Protein AF-A0A2H6GMH6-F1 (afdb_monomer)

pLDDT: mean 79.3, std 15.18, range [38.81, 94.75]

Secondary structure (DSSP, 8-state):
-HHHHHHHHHHTTTTTTTTT--EEESS---GGGTTT-SSEEESSPPHHHHHHHHHHHHHHTS--SS------TT-HHHHHHHHHHHHHHHHHHHHHTT---S--

Radius of gyration: 17.59 Å; Cα contacts (8 Å, |Δi|>4): 114; chains: 1; bounding box: 48×23×42 Å

Mean predicted aligned error: 8.71 Å

Structure (mmCIF, N/CA/C/O backbone):
data_AF-A0A2H6GMH6-F1
#
_entry.id   AF-A0A2H6GMH6-F1
#
loop_
_atom_site.group_PDB
_atom_site.id
_atom_site.type_symbol
_atom_site.label_atom_id
_atom_site.label_alt_id
_atom_site.label_comp_id
_atom_site.label_asym_id
_atom_site.label_entity_id
_atom_site.label_seq_id
_atom_site.pdbx_PDB_ins_code
_atom_site.Cartn_x
_atom_site.Cartn_y
_atom_site.Cartn_z
_atom_site.occupancy
_atom_site.B_iso_or_equiv
_atom_site.auth_seq_id
_atom_site.auth_comp_id
_atom_site.auth_asym_id
_atom_site.auth_atom_id
_atom_site.pdbx_PDB_model_num
ATOM 1 N N . MET A 1 1 ? 11.477 -8.409 2.901 1.00 50.78 1 MET A N 1
ATOM 2 C CA . MET A 1 1 ? 10.519 -7.841 1.918 1.00 50.78 1 MET A CA 1
ATOM 3 C C . MET A 1 1 ? 10.922 -6.479 1.336 1.00 50.78 1 MET A C 1
ATOM 5 O O . MET A 1 1 ? 10.573 -6.220 0.198 1.00 50.78 1 MET A O 1
ATOM 9 N N . LEU A 1 2 ? 11.663 -5.607 2.038 1.00 50.69 2 LEU A N 1
ATOM 10 C CA . LEU A 1 2 ? 12.154 -4.335 1.461 1.00 50.69 2 LEU A CA 1
ATOM 11 C C . LEU A 1 2 ? 13.187 -4.513 0.342 1.00 50.69 2 LEU A C 1
ATOM 13 O O . LEU A 1 2 ? 13.078 -3.870 -0.699 1.00 50.69 2 LEU A O 1
ATOM 17 N N . SER A 1 3 ? 14.154 -5.410 0.567 1.00 55.44 3 SER A N 1
ATOM 18 C CA . SER A 1 3 ? 15.222 -5.711 -0.393 1.00 55.44 3 SER A CA 1
ATOM 19 C C . SER A 1 3 ? 14.641 -6.127 -1.749 1.00 55.44 3 SER A C 1
ATOM 21 O O . SER A 1 3 ? 14.999 -5.567 -2.773 1.00 55.44 3 SER A O 1
ATOM 23 N N . SER A 1 4 ? 13.615 -6.982 -1.769 1.00 58.41 4 SER A N 1
ATOM 24 C CA . SER A 1 4 ? 12.975 -7.419 -3.015 1.00 58.41 4 SER A CA 1
ATOM 25 C C . SER A 1 4 ? 12.285 -6.293 -3.796 1.00 58.41 4 SER A C 1
ATOM 27 O O . SER A 1 4 ? 12.339 -6.295 -5.020 1.00 58.41 4 SER A O 1
ATOM 29 N N . THR A 1 5 ? 11.654 -5.325 -3.125 1.00 61.75 5 THR A N 1
ATOM 30 C CA . THR A 1 5 ? 10.924 -4.232 -3.794 1.00 61.75 5 THR A CA 1
ATOM 31 C C . THR A 1 5 ? 11.880 -3.188 -4.367 1.00 61.75 5 THR A C 1
ATOM 33 O O . THR A 1 5 ? 11.718 -2.782 -5.515 1.00 61.75 5 THR A O 1
ATOM 36 N N . LEU A 1 6 ? 12.891 -2.774 -3.596 1.00 63.12 6 LEU A N 1
ATOM 37 C CA . LEU A 1 6 ? 13.902 -1.819 -4.059 1.00 63.12 6 LEU A CA 1
ATOM 38 C C . LEU A 1 6 ? 14.790 -2.437 -5.142 1.00 63.12 6 LEU A C 1
ATOM 40 O O . LEU A 1 6 ? 14.968 -1.819 -6.187 1.00 63.12 6 LEU A O 1
ATOM 44 N N . ASN A 1 7 ? 15.228 -3.686 -4.964 1.00 65.75 7 ASN A N 1
ATOM 45 C CA . ASN A 1 7 ? 16.014 -4.384 -5.978 1.00 65.75 7 ASN A CA 1
ATOM 46 C C . ASN A 1 7 ? 15.198 -4.606 -7.251 1.00 65.75 7 ASN A C 1
ATOM 48 O O . ASN A 1 7 ? 15.732 -4.433 -8.332 1.00 65.75 7 ASN A O 1
ATOM 52 N N . ALA A 1 8 ? 13.900 -4.922 -7.170 1.00 66.06 8 ALA A N 1
ATOM 53 C CA . ALA A 1 8 ? 13.073 -5.041 -8.372 1.00 66.06 8 ALA A CA 1
ATOM 54 C C . ALA A 1 8 ? 12.899 -3.700 -9.099 1.00 66.06 8 ALA A C 1
ATOM 56 O O . ALA A 1 8 ? 12.869 -3.680 -10.323 1.00 66.06 8 ALA A O 1
ATOM 57 N N . VAL A 1 9 ? 12.783 -2.580 -8.376 1.00 69.06 9 VAL A N 1
ATOM 58 C CA . VAL A 1 9 ? 12.755 -1.246 -8.996 1.00 69.06 9 VAL A CA 1
ATOM 59 C C . VAL A 1 9 ? 14.095 -0.925 -9.654 1.00 69.06 9 VAL A C 1
ATOM 61 O O . VAL A 1 9 ? 14.090 -0.364 -10.746 1.00 69.06 9 VAL A O 1
ATOM 64 N N . GLU A 1 10 ? 15.211 -1.291 -9.026 1.00 69.19 10 GLU A N 1
ATOM 65 C CA . GLU A 1 10 ? 16.554 -1.032 -9.549 1.00 69.19 10 GLU A CA 1
ATOM 66 C C . GLU A 1 10 ? 16.898 -1.935 -10.739 1.00 69.19 10 GLU A C 1
ATOM 68 O O . GLU A 1 10 ? 17.339 -1.453 -11.772 1.00 69.19 10 GLU A O 1
ATOM 73 N N . MET A 1 11 ? 16.564 -3.223 -10.674 1.00 64.88 11 MET A N 1
ATOM 74 C CA . MET A 1 11 ? 16.653 -4.160 -11.802 1.00 64.88 11 MET A CA 1
ATOM 75 C C . MET A 1 11 ? 15.725 -3.763 -12.956 1.00 64.88 11 MET A C 1
ATOM 77 O O . MET A 1 11 ? 16.030 -4.004 -14.116 1.00 64.88 11 MET A O 1
ATOM 81 N N . ALA A 1 12 ? 14.592 -3.125 -12.655 1.00 62.97 12 ALA A N 1
ATOM 82 C CA . ALA A 1 12 ? 13.723 -2.530 -13.666 1.00 62.97 12 ALA A CA 1
ATOM 83 C C . ALA A 1 12 ? 14.252 -1.185 -14.199 1.00 62.97 12 ALA A C 1
ATOM 85 O O . ALA A 1 12 ? 13.767 -0.697 -15.218 1.00 62.97 12 ALA A O 1
ATOM 86 N N . ARG A 1 13 ? 15.163 -0.518 -13.480 1.00 63.91 13 ARG A N 1
ATOM 87 C CA . ARG A 1 13 ? 15.874 0.692 -13.932 1.00 63.91 13 ARG A CA 1
ATOM 88 C C . ARG A 1 13 ? 17.142 0.353 -14.720 1.00 63.91 13 ARG A C 1
ATOM 90 O O . ARG A 1 13 ? 17.560 1.167 -15.547 1.00 63.91 13 ARG A O 1
ATOM 97 N N . SER A 1 14 ? 17.741 -0.809 -14.466 1.00 65.06 14 SER A N 1
ATOM 98 C CA . SER A 1 14 ? 18.891 -1.316 -15.204 1.00 65.06 14 SER A CA 1
ATOM 99 C C . SER A 1 14 ? 18.501 -1.768 -16.614 1.00 65.06 14 SER A C 1
ATOM 101 O O . SER A 1 14 ? 17.341 -1.693 -17.027 1.00 65.06 14 SER A O 1
ATOM 103 N N . ASP A 1 15 ? 19.510 -2.193 -17.369 1.00 64.62 15 ASP A N 1
ATOM 104 C CA . ASP A 1 15 ? 19.478 -2.489 -18.797 1.00 64.62 15 ASP A CA 1
ATOM 105 C C . ASP A 1 15 ? 18.357 -3.412 -19.280 1.00 64.62 15 ASP A C 1
ATOM 107 O O . ASP A 1 15 ? 18.140 -3.441 -20.477 1.00 64.62 15 ASP A O 1
ATOM 111 N N . LEU A 1 16 ? 17.605 -4.117 -18.428 1.00 75.25 16 LEU A N 1
ATOM 112 C CA . LEU A 1 16 ? 16.567 -5.064 -18.864 1.00 75.25 16 LEU A CA 1
ATOM 113 C C . LEU A 1 16 ? 15.474 -4.422 -19.729 1.00 75.25 16 LEU A C 1
ATOM 115 O O . LEU A 1 16 ? 15.138 -4.961 -20.781 1.00 75.25 16 LEU A O 1
ATOM 119 N N . GLU A 1 17 ? 14.966 -3.248 -19.343 1.00 80.69 17 GLU A N 1
ATOM 120 C CA . GLU A 1 17 ? 13.981 -2.527 -20.165 1.00 80.69 17 GLU A CA 1
ATOM 121 C C . GLU A 1 17 ? 14.613 -2.024 -21.476 1.00 80.69 17 GLU A C 1
ATOM 123 O O . GLU A 1 17 ? 13.974 -2.077 -22.524 1.00 80.69 17 GLU A O 1
ATOM 128 N N . ARG A 1 18 ? 15.887 -1.593 -21.445 1.00 79.56 18 ARG A N 1
ATOM 129 C CA . ARG A 1 18 ? 16.638 -1.161 -22.643 1.00 79.56 18 ARG A CA 1
ATOM 130 C C . ARG A 1 18 ? 17.000 -2.327 -23.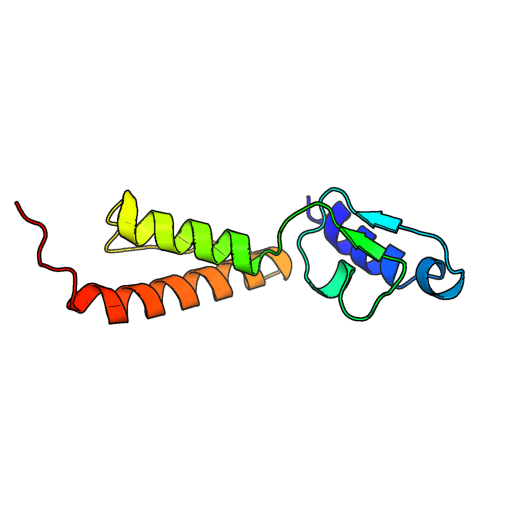569 1.00 79.56 18 ARG A C 1
ATOM 132 O O . ARG A 1 18 ? 17.058 -2.155 -24.780 1.00 79.56 18 ARG A O 1
ATOM 139 N N . ALA A 1 19 ? 17.247 -3.496 -22.996 1.00 86.12 19 ALA A N 1
ATOM 140 C CA . ALA A 1 19 ? 17.641 -4.727 -23.663 1.00 86.12 19 ALA A CA 1
ATOM 141 C C . ALA A 1 19 ? 16.430 -5.565 -24.096 1.00 86.12 19 ALA A C 1
ATOM 143 O O . ALA A 1 19 ? 16.613 -6.652 -24.637 1.00 86.12 19 ALA A O 1
ATOM 144 N N . HIS A 1 20 ? 15.205 -5.075 -23.865 1.00 86.56 20 HIS A N 1
ATOM 145 C CA . HIS A 1 20 ? 13.955 -5.768 -24.182 1.00 86.56 20 HIS A CA 1
ATOM 146 C C . HIS A 1 20 ? 13.844 -7.163 -23.539 1.00 86.56 20 HIS A C 1
ATOM 148 O O . HIS A 1 20 ? 13.230 -8.074 -24.095 1.00 86.56 20 HIS A O 1
ATOM 154 N N . VAL A 1 21 ? 14.433 -7.337 -22.354 1.00 85.25 21 VAL A N 1
ATOM 155 C CA . VAL A 1 21 ? 14.374 -8.592 -21.603 1.00 85.25 21 VAL A CA 1
ATOM 156 C C . VAL A 1 21 ? 13.186 -8.540 -20.641 1.00 85.25 21 VAL A C 1
ATOM 158 O O . VAL A 1 21 ? 13.132 -7.643 -19.794 1.00 85.25 21 VAL A O 1
ATOM 161 N N . PRO A 1 22 ? 12.233 -9.487 -20.723 1.00 87.00 22 PRO A N 1
ATOM 162 C CA . PRO A 1 22 ? 11.079 -9.492 -19.840 1.00 87.00 22 PRO A CA 1
ATOM 163 C C . PRO A 1 22 ? 11.488 -9.787 -18.392 1.00 87.00 22 PRO A C 1
ATOM 165 O O . PRO A 1 22 ? 12.146 -10.786 -18.102 1.00 87.00 22 PRO A O 1
ATOM 168 N N . LEU A 1 23 ? 11.038 -8.940 -17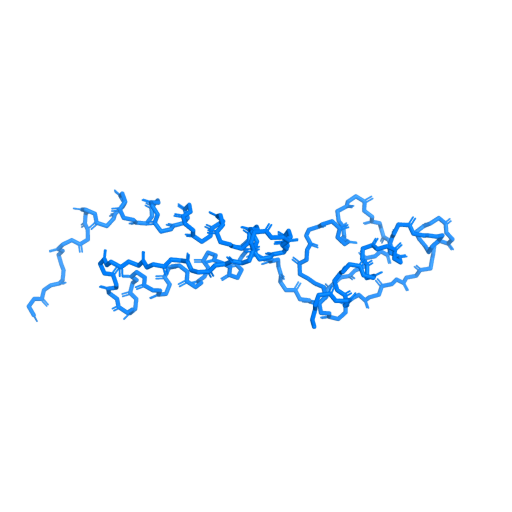.468 1.00 85.38 23 LEU A N 1
ATOM 169 C CA . LEU A 1 23 ? 11.179 -9.128 -16.027 1.00 85.38 23 LEU A CA 1
ATOM 170 C C . LEU A 1 23 ? 9.796 -9.255 -15.395 1.00 85.38 23 LEU A C 1
ATOM 172 O O . LEU A 1 23 ? 8.959 -8.367 -15.536 1.00 85.38 23 LEU A O 1
ATOM 176 N N . ILE A 1 24 ? 9.573 -10.316 -14.623 1.00 85.38 24 ILE A N 1
ATOM 177 C CA . ILE A 1 24 ? 8.347 -10.491 -13.839 1.00 85.38 24 ILE A CA 1
ATOM 178 C C . ILE A 1 24 ? 8.702 -10.400 -12.357 1.00 85.38 24 ILE A C 1
ATOM 180 O O . ILE A 1 24 ? 9.345 -11.284 -11.794 1.00 85.38 24 ILE A O 1
ATOM 184 N N . SER A 1 25 ? 8.270 -9.326 -11.698 1.00 83.56 25 SER A N 1
ATOM 185 C CA . SER A 1 25 ? 8.427 -9.179 -10.254 1.00 83.56 25 SER A CA 1
ATOM 186 C C . SER A 1 25 ? 7.300 -9.898 -9.514 1.00 83.56 25 SER A C 1
ATOM 188 O O . SER A 1 25 ? 6.133 -9.501 -9.584 1.00 83.56 25 SER A O 1
ATOM 190 N N . ALA A 1 26 ? 7.652 -10.942 -8.765 1.00 78.50 26 ALA A N 1
ATOM 191 C CA . ALA A 1 26 ? 6.677 -11.731 -8.017 1.00 78.50 26 ALA A CA 1
ATOM 192 C C . ALA A 1 26 ? 6.053 -10.962 -6.836 1.00 78.50 26 ALA A C 1
ATOM 194 O O . ALA A 1 26 ? 4.862 -11.104 -6.576 1.00 78.50 26 ALA A O 1
ATOM 195 N N . LEU A 1 27 ? 6.844 -10.142 -6.130 1.00 78.75 27 LEU A N 1
ATOM 196 C CA . LEU A 1 27 ? 6.466 -9.593 -4.815 1.00 78.75 27 LEU A CA 1
ATOM 197 C C . LEU A 1 27 ? 6.645 -8.083 -4.655 1.00 78.75 27 LEU A C 1
ATOM 199 O O . LEU A 1 27 ? 6.276 -7.547 -3.611 1.00 78.75 27 LEU A O 1
ATOM 203 N N . SER A 1 28 ? 7.223 -7.375 -5.630 1.00 80.56 28 SER A N 1
ATOM 204 C CA . SER A 1 28 ? 7.218 -5.914 -5.538 1.00 80.56 28 SER A CA 1
ATOM 205 C C . SER A 1 28 ? 5.776 -5.441 -5.576 1.00 80.56 28 SER A C 1
ATOM 207 O O . SER A 1 28 ? 5.015 -5.968 -6.361 1.00 80.56 28 SER A O 1
ATOM 209 N N . THR A 1 29 ? 5.404 -4.446 -4.786 1.00 78.25 29 THR A N 1
ATOM 210 C CA . THR A 1 29 ? 4.067 -3.819 -4.779 1.00 78.25 29 THR A CA 1
ATOM 211 C C . THR A 1 29 ? 4.159 -2.308 -5.030 1.00 78.25 29 THR A C 1
ATOM 213 O O . THR A 1 29 ? 3.161 -1.579 -4.995 1.00 78.25 29 THR A O 1
ATOM 216 N N . HIS A 1 30 ? 5.376 -1.813 -5.282 1.00 79.25 30 HIS A N 1
ATOM 217 C CA . HIS A 1 30 ? 5.654 -0.401 -5.499 1.00 79.25 30 HIS A CA 1
ATOM 218 C C . HIS A 1 30 ? 5.269 0.008 -6.933 1.00 79.25 30 HIS A C 1
ATOM 220 O O . HIS A 1 30 ? 5.629 -0.690 -7.888 1.00 79.25 30 HIS A O 1
ATOM 226 N N . PRO A 1 31 ? 4.592 1.157 -7.133 1.00 79.62 31 PRO A N 1
ATOM 227 C CA . PRO A 1 31 ? 4.163 1.594 -8.466 1.00 79.62 31 PRO A CA 1
ATOM 228 C C . PRO A 1 31 ? 5.346 1.784 -9.421 1.00 79.62 31 PRO A C 1
ATOM 230 O O . PRO A 1 31 ? 5.288 1.392 -10.585 1.00 79.62 31 PRO A O 1
ATOM 233 N N . GLY A 1 32 ? 6.465 2.288 -8.896 1.00 81.44 32 GLY A N 1
ATOM 234 C CA . GLY A 1 32 ? 7.704 2.506 -9.641 1.00 81.44 32 GLY A CA 1
ATOM 235 C C . GLY A 1 32 ? 8.383 1.248 -10.193 1.00 81.44 32 GLY A C 1
ATOM 236 O O . GLY A 1 32 ? 9.380 1.402 -10.887 1.00 81.44 32 GLY A O 1
ATOM 237 N N . THR A 1 33 ? 7.890 0.034 -9.920 1.00 81.69 33 THR A N 1
ATOM 23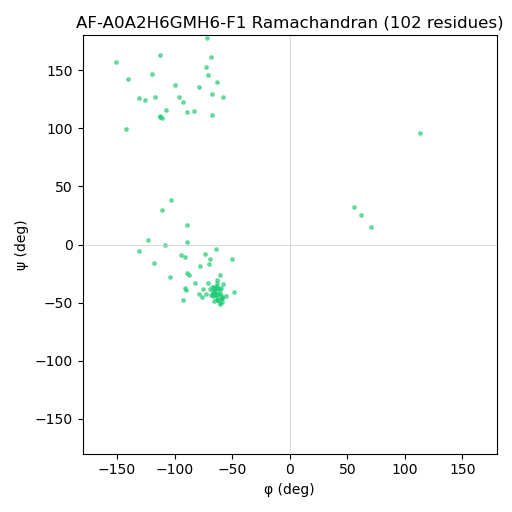8 C CA . THR A 1 33 ? 8.405 -1.194 -10.554 1.00 81.69 33 THR A CA 1
ATOM 239 C C . THR A 1 33 ? 7.932 -1.337 -11.995 1.00 81.69 33 THR A C 1
ATOM 241 O O . THR A 1 33 ? 8.707 -1.754 -12.839 1.00 81.69 33 THR A O 1
ATOM 244 N N . THR A 1 34 ? 6.688 -0.959 -12.289 1.00 85.00 34 THR A N 1
ATOM 245 C CA . THR A 1 34 ? 6.071 -1.176 -13.612 1.00 85.00 34 THR A CA 1
ATOM 246 C C . THR A 1 34 ? 5.690 0.128 -14.311 1.00 85.00 34 THR A C 1
ATOM 248 O O . THR A 1 34 ? 5.423 0.130 -15.506 1.00 85.00 34 THR A O 1
ATOM 251 N N . ALA A 1 35 ? 5.641 1.253 -13.589 1.00 85.12 35 ALA A N 1
ATOM 252 C CA . ALA A 1 35 ? 5.268 2.541 -14.169 1.00 85.12 35 ALA A CA 1
ATOM 253 C C . ALA A 1 35 ? 6.206 2.927 -15.325 1.00 85.12 35 ALA A C 1
ATOM 255 O O . ALA A 1 35 ? 7.425 2.935 -15.148 1.00 85.12 35 ALA A O 1
ATOM 256 N N . GLY A 1 36 ? 5.619 3.242 -16.485 1.00 84.44 36 GLY A N 1
ATOM 257 C CA . GLY A 1 36 ? 6.335 3.709 -17.676 1.00 84.44 36 GLY A CA 1
ATOM 258 C C . GLY A 1 36 ? 7.198 2.661 -18.384 1.00 84.44 36 GLY A C 1
ATOM 259 O O . GLY A 1 36 ? 8.043 3.046 -19.184 1.00 84.44 36 GLY A O 1
ATOM 260 N N . ARG A 1 37 ? 7.021 1.365 -18.090 1.00 85.00 37 ARG A N 1
ATOM 261 C CA . ARG A 1 37 ? 7.834 0.267 -18.640 1.00 85.00 37 ARG A CA 1
ATOM 262 C C . ARG A 1 37 ? 6.980 -0.724 -19.425 1.00 85.00 37 ARG A C 1
ATOM 264 O O . ARG A 1 37 ? 5.822 -0.940 -19.075 1.00 85.00 37 ARG A O 1
ATOM 271 N N . LYS A 1 38 ? 7.553 -1.313 -20.475 1.00 87.62 38 LYS A N 1
ATOM 272 C CA . LYS A 1 38 ? 6.895 -2.252 -21.396 1.00 87.62 38 LYS A CA 1
ATOM 273 C C . LYS A 1 38 ? 7.291 -3.707 -21.154 1.00 87.62 38 LYS A C 1
ATOM 275 O O . LYS A 1 38 ? 6.480 -4.584 -21.429 1.00 87.62 38 LYS A O 1
ATOM 280 N N . TYR A 1 39 ? 8.492 -3.963 -20.634 1.00 85.38 39 TYR A N 1
ATOM 281 C CA . TYR A 1 39 ? 9.025 -5.317 -20.433 1.00 85.38 39 TYR A CA 1
ATOM 282 C C . TYR A 1 39 ? 9.084 -5.722 -18.957 1.00 85.38 39 TYR A C 1
ATOM 284 O O . TYR A 1 39 ? 9.455 -6.849 -18.635 1.00 85.38 39 TYR A O 1
ATOM 292 N N . VAL A 1 40 ? 8.675 -4.835 -18.047 1.00 86.69 40 VAL A N 1
ATOM 293 C CA . VAL A 1 40 ? 8.629 -5.117 -16.610 1.00 86.69 40 VAL A CA 1
ATOM 294 C C . VAL A 1 40 ? 7.193 -5.284 -16.127 1.00 86.69 40 VAL A C 1
ATOM 296 O O . VAL A 1 40 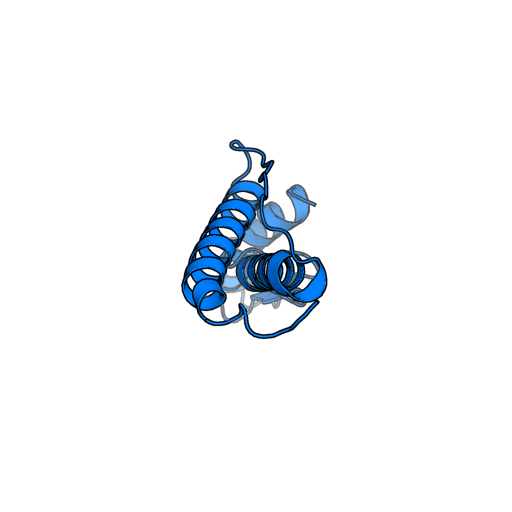? 6.408 -4.336 -16.083 1.00 86.69 40 VAL A O 1
ATOM 299 N N . PHE A 1 41 ? 6.886 -6.493 -15.674 1.00 86.88 41 PHE A N 1
ATOM 300 C CA . PHE A 1 41 ? 5.583 -6.909 -15.173 1.00 86.88 41 PHE A CA 1
ATOM 301 C C . PHE A 1 41 ? 5.634 -7.215 -13.675 1.00 86.88 41 PHE A C 1
ATOM 303 O O . PHE A 1 41 ? 6.694 -7.420 -13.078 1.00 86.88 41 PHE A O 1
ATOM 310 N N . ARG A 1 42 ? 4.461 -7.256 -13.044 1.00 88.31 42 ARG A N 1
ATOM 311 C CA . ARG A 1 42 ? 4.295 -7.580 -11.624 1.00 88.31 42 ARG A CA 1
ATOM 312 C C . ARG A 1 42 ? 3.059 -8.451 -11.434 1.00 88.31 42 ARG A C 1
ATOM 314 O O . ARG A 1 42 ? 2.036 -8.186 -12.056 1.00 88.31 42 ARG A O 1
ATOM 321 N N . ILE A 1 43 ? 3.149 -9.419 -10.523 1.00 86.00 43 ILE A N 1
ATOM 322 C CA . ILE A 1 43 ? 2.018 -10.280 -10.133 1.00 86.00 43 ILE A CA 1
ATOM 323 C C . ILE A 1 43 ? 1.242 -9.681 -8.947 1.00 86.00 43 ILE A C 1
ATOM 325 O O . ILE A 1 43 ? 0.017 -9.747 -8.901 1.00 86.00 43 ILE A O 1
ATOM 329 N N . ALA A 1 44 ? 1.938 -9.065 -7.989 1.00 84.19 44 ALA A N 1
ATOM 330 C CA . ALA A 1 44 ? 1.315 -8.495 -6.798 1.00 84.19 44 ALA A CA 1
ATOM 331 C C . ALA A 1 44 ? 0.520 -7.194 -7.060 1.00 84.19 44 ALA A C 1
ATOM 333 O O . ALA A 1 44 ? 0.824 -6.394 -7.954 1.00 84.19 44 ALA A O 1
ATOM 334 N N . PHE A 1 45 ? -0.487 -6.943 -6.219 1.00 84.44 45 PHE A N 1
ATOM 335 C CA . PHE A 1 45 ? -1.250 -5.693 -6.234 1.00 84.44 45 PHE A CA 1
ATOM 336 C C . PHE A 1 45 ? -0.416 -4.492 -5.769 1.00 84.44 45 PHE A C 1
ATOM 338 O O . PHE A 1 45 ? 0.614 -4.625 -5.111 1.00 84.44 45 PHE A O 1
ATOM 345 N N . LEU A 1 46 ? -0.885 -3.289 -6.106 1.00 86.12 46 LEU A N 1
ATOM 346 C CA . LEU A 1 46 ? -0.268 -2.050 -5.643 1.00 86.12 46 LEU A CA 1
ATOM 347 C C . LEU A 1 46 ? -0.513 -1.819 -4.149 1.00 86.12 46 LEU A C 1
ATOM 349 O O . LEU A 1 46 ? -1.607 -2.070 -3.640 1.00 86.12 46 LEU A O 1
ATOM 353 N N . ASN A 1 47 ? 0.477 -1.213 -3.491 1.00 84.31 47 ASN A N 1
ATOM 354 C CA . ASN A 1 47 ? 0.387 -0.758 -2.100 1.00 84.31 47 ASN A CA 1
ATOM 355 C C . ASN A 1 47 ? -0.874 0.052 -1.804 1.00 84.31 47 ASN A C 1
ATOM 357 O O . ASN A 1 47 ? -1.475 -0.112 -0.748 1.00 84.31 47 ASN A O 1
ATOM 361 N N . SER A 1 48 ? -1.272 0.930 -2.726 1.00 85.62 48 SER A N 1
ATOM 362 C CA . SER A 1 48 ? -2.446 1.781 -2.548 1.00 85.62 48 SER A CA 1
ATOM 363 C C . SER A 1 48 ? -3.734 0.967 -2.487 1.00 85.62 48 SER A C 1
ATOM 365 O O . SER A 1 48 ? -4.560 1.195 -1.610 1.00 85.62 48 SER A O 1
ATOM 367 N N . PHE A 1 49 ? -3.871 -0.028 -3.363 1.00 89.38 49 PHE A N 1
ATOM 368 C CA . PHE A 1 49 ? -5.020 -0.927 -3.371 1.00 89.38 49 PHE A CA 1
ATOM 369 C C . PHE A 1 49 ? -5.099 -1.736 -2.071 1.00 89.38 49 PHE A C 1
ATOM 371 O O . PHE A 1 49 ? -6.144 -1.771 -1.423 1.00 89.38 49 PHE A O 1
ATOM 378 N N . GLN A 1 50 ? -3.973 -2.314 -1.642 1.00 88.19 50 GLN A N 1
ATOM 379 C CA . GLN A 1 50 ? -3.893 -3.078 -0.394 1.00 88.19 50 GLN A CA 1
ATOM 380 C C . GLN A 1 50 ? -4.189 -2.204 0.838 1.00 88.19 50 GLN A C 1
ATOM 382 O O . GLN A 1 50 ? -4.958 -2.603 1.712 1.00 88.19 50 GLN A O 1
ATOM 387 N N . ALA A 1 51 ? -3.639 -0.987 0.886 1.00 91.31 51 ALA A N 1
ATOM 388 C CA . ALA A 1 51 ? -3.863 -0.035 1.972 1.00 91.31 51 ALA A CA 1
ATOM 389 C C . ALA A 1 51 ? -5.328 0.416 2.052 1.00 91.31 51 ALA A C 1
ATOM 391 O O . ALA A 1 51 ? -5.903 0.465 3.140 1.00 91.31 51 ALA A O 1
ATOM 392 N N . SER A 1 52 ? -5.952 0.721 0.911 1.00 92.62 52 SER A N 1
ATOM 393 C CA . SER A 1 52 ? -7.363 1.105 0.868 1.00 92.62 52 SER A CA 1
ATOM 394 C C . SER A 1 52 ? -8.287 -0.050 1.255 1.00 92.62 52 SER A C 1
ATOM 396 O O . SER A 1 52 ? -9.233 0.174 2.007 1.00 92.62 52 SER A O 1
ATOM 398 N N . GLY A 1 53 ? -7.996 -1.281 0.819 1.00 93.06 53 GLY A N 1
ATOM 399 C CA . GLY A 1 53 ? -8.744 -2.471 1.233 1.00 93.06 53 GLY A CA 1
ATOM 400 C C . GLY A 1 53 ? -8.711 -2.675 2.749 1.00 93.06 53 GLY A C 1
ATOM 401 O O . GLY A 1 53 ? -9.760 -2.785 3.380 1.00 93.06 53 GLY A O 1
ATOM 402 N N . ALA A 1 54 ? -7.520 -2.613 3.353 1.00 92.44 54 ALA A N 1
ATOM 403 C CA . ALA A 1 54 ? -7.357 -2.732 4.802 1.00 92.44 54 ALA A CA 1
ATOM 404 C C . ALA A 1 54 ? -8.064 -1.602 5.575 1.00 92.44 54 ALA A C 1
ATOM 406 O O . ALA A 1 54 ? -8.651 -1.843 6.632 1.00 92.44 54 ALA A O 1
ATOM 407 N N . ALA A 1 55 ? -8.039 -0.371 5.056 1.00 93.62 55 ALA A N 1
ATOM 408 C CA . ALA A 1 55 ? -8.724 0.766 5.670 1.00 93.62 55 ALA A CA 1
ATOM 409 C C . ALA A 1 55 ? -10.248 0.602 5.643 1.00 93.62 55 ALA A C 1
ATOM 411 O O . ALA A 1 55 ? -10.914 0.855 6.647 1.00 93.62 55 ALA A O 1
ATOM 412 N N . LEU A 1 56 ? -10.804 0.159 4.512 1.00 92.31 56 LEU A N 1
ATOM 413 C CA . LEU A 1 56 ? -12.238 -0.090 4.381 1.00 92.31 56 LEU A CA 1
ATOM 414 C C . LEU A 1 56 ? -12.691 -1.249 5.264 1.00 92.31 56 LEU A C 1
ATOM 416 O O . LEU A 1 56 ? -13.700 -1.097 5.945 1.00 92.31 56 LEU A O 1
ATOM 420 N N . PHE A 1 57 ? -11.921 -2.337 5.316 1.00 93.38 57 PHE A N 1
ATOM 421 C CA . PHE A 1 57 ? -12.187 -3.464 6.209 1.00 93.38 57 PHE A CA 1
ATOM 422 C C . PHE A 1 57 ? -12.207 -3.029 7.680 1.00 93.38 57 PHE A C 1
ATOM 424 O O . PHE A 1 57 ? -13.136 -3.320 8.430 1.00 93.38 57 PHE A O 1
ATOM 431 N N . SER A 1 58 ? -11.217 -2.226 8.081 1.00 93.06 58 SER A N 1
ATOM 432 C CA . SER A 1 58 ? -11.133 -1.694 9.446 1.00 93.06 58 SER A CA 1
ATOM 433 C C . SER A 1 58 ? -12.344 -0.829 9.813 1.00 93.06 58 SER A C 1
ATOM 435 O O . SER A 1 58 ? -12.821 -0.875 10.944 1.00 93.06 58 SER A O 1
ATOM 437 N N . LEU A 1 59 ? -12.850 -0.030 8.869 1.00 91.75 59 LEU A N 1
ATOM 438 C CA . LEU A 1 59 ? -13.998 0.846 9.104 1.00 91.75 59 LEU A CA 1
ATOM 439 C C . LEU A 1 59 ? -15.343 0.114 9.059 1.00 91.75 59 LEU A C 1
ATOM 441 O O . LEU A 1 59 ? -16.216 0.421 9.865 1.00 91.75 59 LEU A O 1
ATOM 445 N N . ARG A 1 60 ? -15.534 -0.785 8.090 1.00 90.44 60 ARG A N 1
ATOM 446 C CA . ARG A 1 60 ? -16.842 -1.373 7.764 1.00 90.44 60 ARG A CA 1
ATOM 447 C C . ARG A 1 60 ? -17.084 -2.679 8.498 1.00 90.44 60 ARG A C 1
ATOM 449 O O . ARG A 1 60 ? -18.145 -2.846 9.083 1.00 90.44 60 ARG A O 1
ATOM 456 N N . ASP A 1 61 ? -16.100 -3.565 8.472 1.00 91.94 61 ASP A N 1
ATOM 457 C CA . ASP A 1 61 ? -16.235 -4.921 8.994 1.00 91.94 61 ASP A CA 1
ATOM 458 C C . ASP A 1 61 ? -15.838 -4.983 10.474 1.00 91.94 61 ASP A C 1
ATOM 460 O O . ASP A 1 61 ? -16.514 -5.628 11.269 1.00 91.94 61 ASP A O 1
ATOM 464 N N . LEU A 1 62 ? -14.788 -4.253 10.873 1.00 91.94 62 LEU A N 1
ATOM 465 C CA . LEU A 1 62 ? -14.354 -4.183 12.277 1.00 91.94 62 LEU A CA 1
ATOM 466 C C . LEU A 1 62 ? -14.994 -3.031 13.071 1.00 91.94 62 LEU A C 1
ATOM 468 O O . LEU A 1 62 ? -14.834 -2.965 14.289 1.00 91.94 62 LEU A O 1
ATOM 472 N N . GLY A 1 63 ? -15.677 -2.091 12.407 1.00 90.75 63 GLY A N 1
ATOM 473 C CA . GLY A 1 63 ? -16.334 -0.953 13.064 1.00 90.75 63 GLY A CA 1
ATOM 474 C C . GLY A 1 63 ? -15.380 -0.010 13.817 1.00 90.75 63 GLY A C 1
ATOM 475 O O . GLY A 1 63 ? -15.784 0.653 14.778 1.00 90.75 63 GLY A O 1
ATOM 476 N N . ALA A 1 64 ? -14.101 0.054 13.430 1.00 90.00 64 ALA A N 1
ATOM 477 C CA . ALA A 1 64 ? -13.082 0.777 14.181 1.00 90.00 64 ALA A CA 1
ATOM 478 C C . ALA A 1 64 ? -13.312 2.302 14.159 1.00 90.00 64 ALA A C 1
ATOM 480 O O . ALA A 1 64 ? -13.121 2.983 13.150 1.00 90.00 64 ALA A O 1
ATOM 481 N N . LYS A 1 65 ? -13.658 2.874 15.319 1.00 87.19 65 LYS A N 1
ATOM 482 C CA . LYS A 1 65 ? -13.884 4.326 15.478 1.00 87.19 65 LYS A CA 1
ATOM 483 C C . LYS A 1 65 ? -12.586 5.112 15.668 1.00 87.19 65 LYS A C 1
ATOM 485 O O . LYS A 1 65 ? -12.469 6.257 15.222 1.00 87.19 65 LYS A O 1
ATOM 490 N N . ARG A 1 66 ? -11.587 4.507 16.313 1.00 89.31 66 ARG A N 1
ATOM 491 C CA . ARG A 1 66 ? -10.274 5.101 16.600 1.00 89.31 66 ARG A CA 1
ATOM 492 C C . ARG A 1 66 ? -9.193 4.175 16.063 1.00 89.31 66 ARG A C 1
ATOM 494 O O . ARG A 1 66 ? -9.177 3.003 16.408 1.00 89.31 66 ARG A O 1
ATOM 501 N N . ILE A 1 67 ? -8.317 4.707 15.216 1.00 91.12 67 ILE A N 1
ATOM 502 C CA . ILE A 1 67 ? -7.265 3.935 14.553 1.00 91.12 67 ILE A CA 1
ATOM 503 C C . ILE A 1 67 ? -5.947 4.683 14.741 1.00 91.12 67 ILE A C 1
ATOM 505 O O . ILE A 1 67 ? -5.866 5.870 14.419 1.00 91.12 67 ILE A O 1
ATOM 509 N N . ALA A 1 68 ? -4.937 3.993 15.263 1.00 93.62 68 ALA A N 1
ATOM 510 C CA . ALA A 1 68 ? -3.556 4.458 15.285 1.00 93.62 68 ALA A CA 1
ATOM 511 C C . ALA A 1 68 ? -2.790 3.782 14.139 1.00 93.62 68 ALA A C 1
ATOM 513 O O . ALA A 1 68 ? -2.966 2.590 13.897 1.00 93.62 68 ALA A O 1
ATOM 514 N N . VAL A 1 69 ? -1.957 4.540 13.425 1.00 92.56 69 VAL A N 1
ATOM 515 C CA . VAL A 1 69 ? -1.158 4.027 12.303 1.00 92.56 69 VAL A CA 1
ATOM 516 C C . VAL A 1 69 ? 0.311 4.079 12.700 1.00 92.56 69 VAL A C 1
ATOM 518 O O . VAL A 1 69 ? 0.880 5.163 12.809 1.00 92.56 69 VAL A O 1
ATOM 521 N N . LEU A 1 70 ? 0.916 2.911 12.912 1.00 94.12 70 LEU A N 1
ATOM 522 C CA . LEU A 1 70 ? 2.348 2.773 13.163 1.00 94.12 70 LEU A CA 1
ATOM 523 C C . LEU A 1 70 ? 3.061 2.442 11.852 1.00 94.12 70 LEU A C 1
ATOM 525 O O . LEU A 1 70 ? 2.694 1.495 11.159 1.00 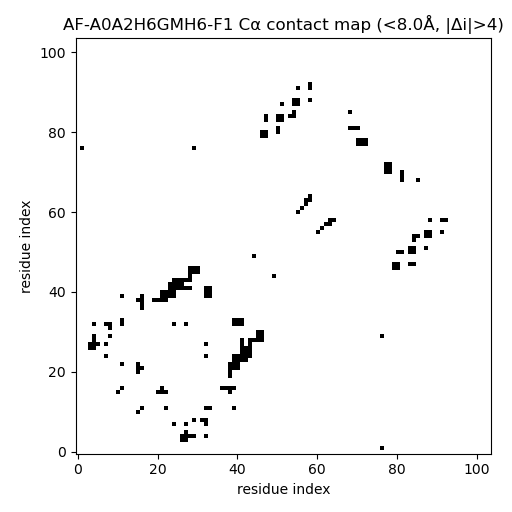94.12 70 LEU A O 1
ATOM 529 N N . TYR A 1 71 ? 4.081 3.221 11.508 1.00 93.12 71 TYR A N 1
ATOM 530 C CA . TYR A 1 71 ? 4.859 3.020 10.292 1.00 93.12 71 TYR A CA 1
ATOM 531 C C . TYR A 1 71 ? 6.292 3.515 10.475 1.00 93.12 71 TYR A C 1
ATOM 533 O O . TYR A 1 71 ? 6.572 4.359 11.325 1.00 93.12 71 TYR A O 1
ATOM 541 N N . ASN A 1 72 ? 7.209 2.982 9.669 1.00 90.94 72 ASN A N 1
ATOM 542 C CA . ASN A 1 72 ? 8.610 3.378 9.700 1.00 90.94 72 ASN A CA 1
ATOM 543 C C . ASN A 1 72 ? 8.846 4.550 8.738 1.00 90.94 72 ASN A C 1
ATOM 545 O O . ASN A 1 72 ? 8.768 4.384 7.519 1.00 90.94 72 ASN A O 1
ATOM 549 N N . ILE A 1 73 ? 9.194 5.718 9.284 1.00 88.69 73 ILE A N 1
ATOM 550 C CA . ILE A 1 73 ? 9.461 6.929 8.502 1.00 88.69 73 ILE A CA 1
ATOM 551 C C . ILE A 1 73 ? 10.655 6.777 7.556 1.00 88.69 73 ILE A C 1
ATOM 553 O O . ILE A 1 73 ? 10.615 7.331 6.462 1.00 88.69 73 ILE A O 1
ATOM 557 N N . ALA A 1 74 ? 11.685 6.008 7.918 1.00 88.56 74 ALA A N 1
ATOM 558 C CA . ALA A 1 74 ? 12.879 5.814 7.093 1.00 88.56 74 ALA A CA 1
ATOM 559 C C . ALA A 1 74 ? 12.611 4.907 5.881 1.00 88.56 74 ALA A C 1
ATOM 561 O O . ALA A 1 74 ? 13.456 4.767 5.002 1.00 88.56 74 ALA A O 1
ATOM 562 N N . ASN A 1 75 ? 11.428 4.289 5.824 1.00 83.12 75 ASN A N 1
ATOM 563 C CA . ASN A 1 75 ? 11.048 3.356 4.784 1.00 83.12 75 ASN A CA 1
ATOM 564 C C . ASN A 1 75 ? 9.951 3.954 3.871 1.00 83.12 75 ASN A C 1
ATOM 566 O O . ASN A 1 75 ? 8.784 3.996 4.275 1.00 83.12 75 ASN A O 1
ATOM 570 N N . PRO A 1 76 ? 10.270 4.312 2.609 1.00 81.50 76 PRO A N 1
ATOM 571 C CA . PRO A 1 76 ? 9.298 4.837 1.645 1.00 81.50 76 PRO A CA 1
ATOM 572 C C . PRO A 1 76 ? 8.117 3.899 1.368 1.00 81.50 76 PRO A C 1
ATOM 574 O O . PRO A 1 76 ? 6.991 4.359 1.190 1.00 81.50 76 PRO A O 1
ATOM 577 N N . TYR A 1 77 ? 8.341 2.580 1.381 1.00 82.81 77 TYR A N 1
ATOM 578 C CA . TYR A 1 77 ? 7.271 1.590 1.238 1.00 82.81 77 TYR A CA 1
ATOM 579 C C . TYR A 1 77 ? 6.279 1.674 2.407 1.00 82.81 77 TYR A C 1
ATOM 581 O O . TYR A 1 77 ? 5.069 1.737 2.195 1.00 82.81 77 TYR A O 1
ATOM 589 N N . SER A 1 78 ? 6.795 1.719 3.640 1.00 87.06 78 SER A N 1
ATOM 590 C CA . SER A 1 78 ? 5.968 1.802 4.849 1.00 87.06 78 SER A CA 1
ATOM 591 C C . SER A 1 78 ? 5.212 3.127 4.911 1.00 87.06 78 SER A C 1
ATOM 593 O O . SER A 1 78 ? 4.018 3.138 5.210 1.00 87.06 78 SER A O 1
ATOM 595 N N . ARG A 1 79 ? 5.886 4.224 4.551 1.00 88.19 79 ARG A N 1
ATOM 596 C CA . ARG A 1 79 ? 5.298 5.561 4.482 1.00 88.19 79 ARG A CA 1
ATOM 597 C C . ARG A 1 79 ? 4.140 5.628 3.481 1.00 88.19 79 ARG A C 1
ATOM 599 O O . ARG A 1 79 ? 3.048 6.039 3.859 1.00 88.19 79 ARG A O 1
ATOM 606 N N . GLY A 1 80 ? 4.332 5.146 2.251 1.00 86.31 80 GLY A N 1
ATOM 607 C CA . GLY A 1 80 ? 3.299 5.218 1.210 1.00 86.31 80 GLY A CA 1
ATOM 608 C C . GLY A 1 80 ? 2.029 4.419 1.534 1.00 86.31 80 GLY A C 1
ATOM 609 O O . GLY A 1 80 ? 0.915 4.862 1.235 1.00 86.31 80 GLY A O 1
ATOM 610 N N . ILE A 1 81 ? 2.172 3.262 2.193 1.00 90.44 81 ILE A N 1
ATOM 611 C CA . ILE A 1 81 ? 1.025 2.485 2.693 1.00 90.44 81 ILE A CA 1
ATOM 612 C C . ILE A 1 81 ? 0.295 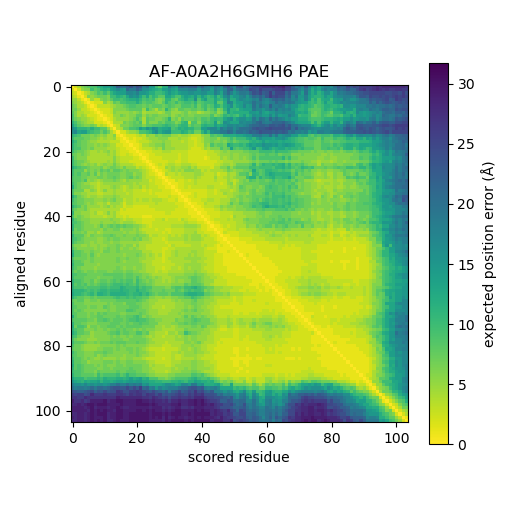3.262 3.791 1.00 90.44 81 ILE A C 1
ATOM 614 O O . ILE A 1 81 ? -0.925 3.399 3.727 1.00 90.44 81 ILE A O 1
ATOM 618 N N . ALA A 1 82 ? 1.027 3.798 4.770 1.00 93.12 82 ALA A N 1
ATOM 619 C CA . ALA A 1 82 ? 0.448 4.528 5.894 1.00 93.12 82 ALA A CA 1
ATOM 620 C C . ALA A 1 82 ? -0.316 5.785 5.449 1.00 93.12 82 ALA A C 1
ATOM 622 O O . ALA A 1 82 ? -1.427 6.035 5.920 1.00 93.12 82 ALA A O 1
ATOM 623 N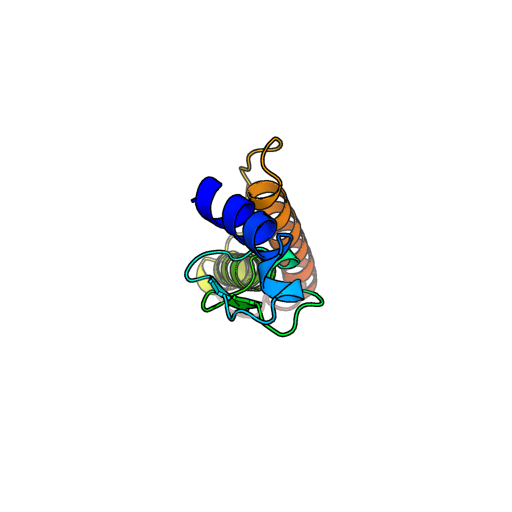 N . GLU A 1 83 ? 0.241 6.546 4.506 1.00 92.31 83 GLU A N 1
ATOM 624 C CA . GLU A 1 83 ? -0.396 7.733 3.930 1.00 92.31 83 GLU A CA 1
ATOM 625 C C . GLU A 1 83 ? -1.694 7.376 3.196 1.00 92.31 83 GLU A C 1
ATOM 627 O O . GLU A 1 83 ? -2.740 7.978 3.455 1.00 92.31 83 GLU A O 1
ATOM 632 N N . THR A 1 84 ? -1.664 6.345 2.343 1.00 93.38 84 THR A N 1
ATOM 633 C CA . THR A 1 84 ? -2.854 5.904 1.597 1.00 93.38 84 THR A CA 1
ATOM 634 C C . THR A 1 84 ? -3.932 5.347 2.525 1.00 93.38 84 THR A C 1
ATOM 636 O O . THR A 1 84 ? -5.120 5.651 2.365 1.00 93.38 84 THR A O 1
ATOM 639 N N . PHE A 1 85 ? -3.531 4.564 3.529 1.00 94.75 85 PHE A N 1
ATOM 640 C CA . PHE A 1 85 ? -4.431 4.032 4.545 1.00 94.75 85 PHE A CA 1
ATOM 641 C C . PHE A 1 85 ? -5.109 5.174 5.308 1.00 94.75 85 PHE A C 1
ATOM 643 O O . PHE A 1 85 ? -6.337 5.231 5.369 1.00 94.75 85 PHE A O 1
ATOM 650 N N . ARG A 1 86 ? -4.331 6.140 5.820 1.00 93.62 86 ARG A N 1
ATOM 651 C CA . ARG A 1 86 ? -4.852 7.307 6.548 1.00 93.62 86 ARG A CA 1
ATOM 652 C C . ARG A 1 86 ? -5.813 8.121 5.686 1.00 93.62 86 ARG A C 1
ATOM 654 O O . ARG A 1 86 ? -6.895 8.468 6.155 1.00 93.62 86 ARG A O 1
ATOM 661 N N . ALA A 1 87 ? -5.457 8.394 4.432 1.00 92.81 87 ALA A N 1
ATOM 662 C CA . ALA A 1 87 ? -6.322 9.117 3.505 1.00 92.81 87 ALA A CA 1
ATOM 663 C C . ALA A 1 87 ? -7.648 8.376 3.264 1.00 92.81 87 ALA A C 1
ATOM 665 O O . ALA A 1 87 ? -8.712 8.996 3.267 1.00 92.81 87 ALA A O 1
ATOM 666 N N . THR A 1 88 ? -7.600 7.050 3.111 1.00 92.81 88 THR A N 1
ATOM 667 C CA . THR A 1 88 ? -8.800 6.220 2.931 1.00 92.81 88 THR A CA 1
ATOM 668 C C . THR A 1 88 ? -9.669 6.219 4.188 1.00 92.81 88 THR A C 1
ATOM 670 O O . THR A 1 88 ? -10.881 6.391 4.080 1.00 92.81 88 THR A O 1
ATOM 673 N N . VAL A 1 89 ? -9.070 6.103 5.379 1.00 92.12 89 VAL A N 1
ATOM 674 C CA . VAL A 1 89 ? -9.796 6.171 6.658 1.00 92.12 89 VAL A CA 1
ATOM 675 C C . VAL A 1 89 ? -10.512 7.512 6.818 1.00 92.12 89 VAL A C 1
ATOM 677 O O . VAL A 1 89 ? -11.689 7.542 7.171 1.00 92.12 89 VAL A O 1
ATOM 680 N N . LEU A 1 90 ? -9.829 8.626 6.535 1.00 89.69 90 LEU A N 1
ATOM 681 C CA . LEU A 1 90 ? -10.413 9.966 6.646 1.00 89.69 90 LEU A CA 1
ATOM 682 C C . LEU A 1 90 ? -11.568 10.170 5.654 1.00 89.69 90 LEU A C 1
ATOM 684 O O . LEU A 1 90 ? -12.625 10.664 6.042 1.00 89.69 90 LEU A O 1
ATOM 688 N N . LYS A 1 91 ? -11.412 9.718 4.403 1.00 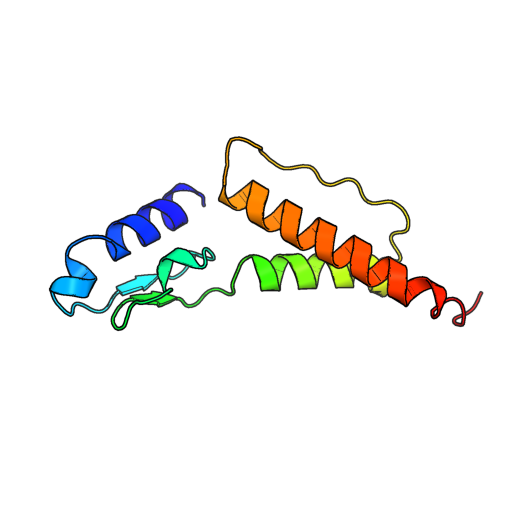87.50 91 LYS A N 1
ATOM 689 C CA . LYS A 1 91 ? -12.493 9.740 3.402 1.00 87.50 91 LYS A CA 1
ATOM 690 C C . LYS A 1 91 ? -13.674 8.849 3.799 1.00 87.50 91 LYS A C 1
ATOM 692 O O . LYS A 1 91 ? -14.824 9.249 3.646 1.00 87.50 91 LYS A O 1
ATOM 697 N N . GLY A 1 92 ? -13.401 7.651 4.315 1.00 79.94 92 GLY A N 1
ATOM 698 C CA . GLY A 1 92 ? -14.421 6.699 4.752 1.00 79.94 92 GLY A CA 1
ATOM 699 C C . GLY A 1 92 ? -15.238 7.212 5.937 1.00 79.94 92 GLY A C 1
ATOM 700 O O . GLY A 1 92 ? -16.451 7.032 5.950 1.00 79.94 92 GLY A O 1
ATOM 701 N N . LYS A 1 93 ? -14.607 7.923 6.882 1.00 66.25 93 LYS A N 1
ATOM 702 C CA . LYS A 1 93 ? -15.301 8.593 7.993 1.00 66.25 93 LYS A CA 1
ATOM 703 C C . LYS A 1 93 ? -16.213 9.728 7.528 1.00 66.25 93 LYS A C 1
ATOM 705 O O . LYS A 1 93 ? -17.350 9.775 7.971 1.00 66.25 93 LYS A O 1
ATOM 710 N N . ALA A 1 94 ? -15.776 10.549 6.570 1.00 60.69 94 ALA A N 1
ATOM 711 C CA . ALA A 1 94 ? -16.620 11.601 5.990 1.00 60.69 94 ALA A CA 1
ATOM 712 C C . ALA A 1 94 ? -17.889 11.052 5.302 1.00 60.69 94 ALA A C 1
ATOM 714 O O . ALA A 1 94 ? -18.898 11.742 5.203 1.00 60.69 94 ALA A O 1
ATOM 715 N N . HIS A 1 95 ? -17.856 9.802 4.827 1.00 52.97 95 HIS A N 1
ATOM 716 C CA . HIS A 1 95 ? -19.038 9.106 4.305 1.00 52.97 95 HIS A CA 1
ATOM 717 C C . HIS A 1 95 ? -19.818 8.334 5.386 1.00 52.97 95 HIS A C 1
ATOM 719 O O . HIS A 1 95 ? -21.015 8.090 5.229 1.00 52.97 95 HIS A O 1
ATOM 725 N N . GLY A 1 96 ? -19.142 7.951 6.472 1.00 49.59 96 GLY A N 1
ATOM 726 C CA . GLY A 1 96 ? -19.672 7.201 7.611 1.00 49.59 96 GLY A CA 1
ATOM 727 C C . GLY A 1 96 ? -20.651 7.982 8.488 1.00 49.59 96 GLY A C 1
ATOM 728 O O . GLY A 1 96 ? -21.454 7.356 9.175 1.00 49.59 96 GLY A O 1
ATOM 729 N N . ASP A 1 97 ? -20.686 9.313 8.382 1.00 46.78 97 ASP A N 1
ATOM 730 C CA . ASP A 1 97 ? -21.698 10.145 9.053 1.00 46.78 97 ASP A CA 1
ATOM 731 C C . ASP A 1 97 ? -23.111 9.967 8.456 1.00 46.78 97 ASP A C 1
ATOM 733 O O . ASP A 1 97 ? -24.102 10.325 9.086 1.00 46.78 97 ASP A O 1
ATOM 737 N N . ARG A 1 98 ? -23.243 9.317 7.285 1.00 44.00 98 ARG A N 1
ATOM 738 C CA . ARG A 1 98 ? -24.537 8.829 6.758 1.00 44.00 98 ARG A CA 1
ATOM 739 C C . ARG A 1 98 ? -24.847 7.373 7.105 1.00 44.00 98 ARG A C 1
ATOM 741 O O . ARG A 1 98 ? -25.964 6.921 6.881 1.00 44.00 98 ARG A O 1
ATOM 748 N N . CYS A 1 99 ? -23.890 6.630 7.657 1.00 43.56 99 CYS A N 1
ATOM 749 C CA . CYS A 1 99 ? -24.031 5.202 7.942 1.00 43.56 99 CYS A CA 1
ATOM 750 C C . CYS A 1 99 ? -24.279 4.938 9.438 1.00 43.56 99 CYS A C 1
ATOM 752 O O . CYS A 1 99 ? -23.775 3.974 10.002 1.00 43.56 99 CYS A O 1
ATOM 754 N N . HIS A 1 100 ? -25.063 5.803 10.089 1.00 46.06 100 HIS A N 1
ATOM 755 C CA . HIS A 1 100 ? -25.587 5.595 11.447 1.00 46.06 100 HIS A CA 1
ATOM 756 C C . HIS A 1 100 ? -26.943 4.849 11.465 1.00 46.06 100 HIS A C 1
ATOM 758 O O . HIS A 1 100 ? -27.631 4.852 12.480 1.00 46.06 100 HIS A O 1
ATOM 764 N N . LEU A 1 101 ? -27.340 4.182 10.368 1.00 46.97 101 LEU A N 1
ATOM 765 C CA . LEU A 1 101 ? -28.644 3.497 10.240 1.00 46.97 101 LEU A CA 1
ATOM 766 C C . LEU A 1 101 ? -28.596 1.957 10.201 1.00 46.97 101 LEU A C 1
ATOM 768 O O . LEU A 1 101 ? -29.485 1.317 9.646 1.00 46.97 101 LEU A O 1
ATOM 772 N N . ARG A 1 102 ? -27.617 1.331 10.851 1.00 43.03 102 ARG A N 1
ATOM 773 C CA . ARG A 1 102 ? -27.748 -0.045 11.371 1.00 43.03 102 ARG A CA 1
ATOM 774 C C . ARG A 1 102 ? -27.005 -0.057 12.706 1.00 43.03 102 ARG A C 1
ATOM 776 O O . ARG A 1 102 ? -25.789 0.028 12.702 1.00 43.03 102 ARG A O 1
ATOM 783 N N . GLY A 1 103 ? -27.628 0.039 13.873 1.00 41.66 103 GLY A N 1
ATOM 784 C CA . GLY A 1 103 ? -28.864 -0.591 14.319 1.00 41.66 103 GLY A CA 1
ATOM 785 C C . GLY A 1 103 ? -28.460 -1.563 15.426 1.00 41.66 103 GLY A C 1
ATOM 786 O O . GLY A 1 103 ? -27.986 -2.635 15.087 1.00 41.66 103 GLY A O 1
ATOM 787 N N . ARG A 1 104 ? -28.586 -1.081 16.674 1.00 38.81 104 ARG A N 1
ATOM 788 C CA . ARG A 1 104 ? -28.552 -1.751 17.994 1.00 38.81 104 ARG A CA 1
ATOM 789 C C . ARG A 1 104 ? -27.695 -3.005 18.170 1.00 38.81 104 ARG A C 1
ATOM 791 O O . ARG A 1 104 ? -28.074 -4.062 17.631 1.00 38.81 104 ARG A O 1
#

Solvent-accessible surface area (backbone atoms only — not comparable to full-atom values): 6054 Å² total; per-residue (Å²): 115,67,67,58,36,54,50,45,30,48,55,51,68,38,65,35,57,81,68,69,41,77,41,77,36,71,75,33,34,59,66,74,43,38,64,97,52,91,34,37,46,63,74,43,66,45,42,56,60,56,21,34,49,53,28,48,42,40,48,69,77,65,58,54,88,77,84,86,88,87,68,50,82,94,34,68,72,42,39,53,28,49,54,39,20,50,53,38,40,56,54,50,50,74,55,43,77,73,62,77,81,75,78,133

Foldseek 3Di:
DQCLQVVLLVVQVDCCQVVVPAAEREDHQDCSNPPPGDRGHYDDHHLLVVLLVVLCCCCPVVVDPDDDQDFDPVRPSRVVSSVSNVVNNVVVVVVCVVVPPDDD

Sequence (104 aa):
MLSSTLNAVEMARSDLERAHVPLISALSTHPGTTAGRKYVFRIAFLNSFQASGAALFSLRDLGAKRIAVLYNIANPYSRGIAETFRATVLKGKAHGDRCHLRGR

Nearest PDB structures (foldseek):
  3td9-assembly1_A-2  TM=8.865E-01  e=1.488E-04  Thermotoga 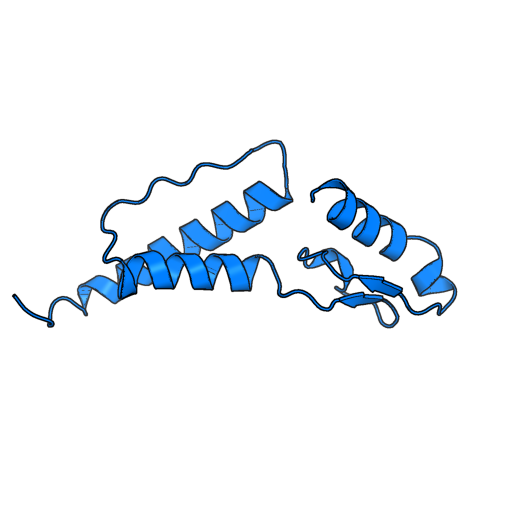maritima
  1wo8-assembly1_A  TM=2.701E-01  e=3.219E+00  Thermus thermophilus HB8
  8w0a-assembly1_A  TM=2.970E-01  e=5.335E+00  Homo sapiens
  5h3l-assembly1_C  TM=3.047E-01  e=6.054E+00  synthetic construct

=== Feature glossary ===
Reading guide. The protein is described through the following features:

Foldseek 3Di. A 3Di character summarizes, for each residue, the relative orientation of the Cα frame of its nearest spatial neighbor. Because it encodes fold topology rather than chemistry, 3Di alignments detect remote structural similarity that sequence alignment misses.

Contact-map, Ramachandran, and PAE plots. Plot images: a contact map (which residues are close in 3D, as an N×N binary image), a Ramachandran scatter (backbone torsion angles, revealing secondary-structure composition at a glance), and — for AlphaFold structures — a PAE heatmap (pairwise prediction confidence).

Radius of gyration, Cα contacts, bounding box. Radius of gyration (Rg) is the root-mean-square distance of Cα atoms from their centroid — a single number for overall size and compactness. A globular domain of N residues has Rg ≈ 2.2·N^0.38 Å; an extended or disordered chain has a much larger Rg. The Cα contact count is the number of residue pairs whose Cα atoms are within 8 Å and are more than four positions apart in sequence — a standard proxy for tertiary packing density. The bounding box is the smallest axis-aligned box enclosing all Cα atoms.

Secondary structure (8-state, DSSP). Eight-state secondary structure (DSSP): H is the canonical α-helix, G the tighter 3₁₀-helix, I the wider π-helix; E/B are β-structure, T and S are turns and bends, and '-' is everything else. DSSP derives these from the pattern of main-chain N–H···O=C hydrogen bonds, not from the sequence.

B-factor. B-factor (Debye–Waller factor) reflects atomic displacement in the crystal lattice. It is an experimental observable (units Å²), not a prediction; low values mean the atom is pinned down, high values mean it moves or is heterogeneous across the crystal.

pLDDT. pLDDT is the predicted lDDT-Cα score: AlphaFold's confidence that the local environment of each residue (all inter-atomic distances within 15 Å) is correctly placed. It is a per-residue number between 0 and 100, with higher meaning more reliable.

Nearest PDB structures. Nearest PDB neighbors are the top structural matches found by Foldseek when searching this structure against the entire Protein Data Bank. Each hit reports a TM-score (0 to 1; >0.5 almost always implies the same fold) and an E-value. These are *structural* homologs — they may share no detectable sequence similarity.

Solvent-accessible surface area. Accessible surface area quantifies burial. A residue with SASA near zero is packed into the hydrophobic core; one with SASA >100 Å² sits on the surface. Computed here via the Shrake–Rupley numerical algorithm with a 1.4 Å probe.

Rendered structure images. Structure images are PyMOL renders from six orthogonal camera directions. Cartoon representation draws helices as coils and strands as arrows; sticks shows the backbone as bonds; surface shows the solvent-excluded envelope. Rainbow coloring maps sequence position to hue (blue→red, N→C); chain coloring assigns a distinct color per polypeptide.

Backbone torsions (φ/ψ). φ (phi) and ψ (psi) are the two rotatable backbone dihedrals per residue: φ is the C(i-1)–N–Cα–C torsion, ψ is the N–Cα–C–N(i+1) torsion, both in degrees on (−180°, 180°]. α-helical residues cluster near (−60°, −45°); β-strand residues near (−120°, +130°). A Ramachandran plot is simply a scatter of (φ, ψ) for every residue.

Predicted aligned error. Predicted Aligned Error (PAE) is an AlphaFold confidence matrix: entry (i, j) is the expected error in the position of residue j, in ångströms, when the prediction is superimposed on the true structure at residue i. Low PAE within a block of residues means that block is internally rigid and well-predicted; high PAE between two blocks means their relative placement is uncertain even if each block individually is confident.

mmCIF coordinates. Structure coordinates are given as an mmCIF _atom_site loop: one row per atom with element, residue name, chain id, sequence number, and x/y/z position in Å. Only the four main-chain atoms per residue are included here; side chains are omitted to keep the record compact.

InterPro / GO / CATH / organism. Database cross-references. InterPro integrates a dozen domain/family signature databases into unified entries with residue-range hits. GO terms attach function/process/location labels with evidence codes. CATH codes position the fold in a four-level structural taxonomy. Organism is the NCBI-taxonomy species name.

Secondary structure (3-state, P-SEA). SS3 is a coarse helix/strand/coil call (letters a/b/c) made by the P-SEA algorithm from inter-Cα distances and dihedrals. It is less detailed than DSSP but needs only Cα positions.

Sequence. Sequence gives the chain of amino acids in standard one-letter code (A=alanine, C=cysteine, …, Y=tyrosine), read N→C. It is the only feature that is directly encoded by the gene; all structural features are derived from the folded form of this sequence.